Protein AF-A0A1I3UAR6-F1 (afdb_monomer_lite)

Radius of gyration: 15.93 Å; chains: 1; bounding box: 37×17×37 Å

pLDDT: mean 80.16, std 12.71, range [51.94, 94.44]

Organism: NCBI:txid46223

Structure (mmCIF, N/CA/C/O backbone):
data_AF-A0A1I3UAR6-F1
#
_entry.id   AF-A0A1I3UAR6-F1
#
loop_
_atom_site.group_PDB
_atom_site.id
_atom_site.type_symbol
_atom_site.label_atom_id
_atom_site.label_alt_id
_atom_site.label_comp_id
_atom_site.label_asym_id
_atom_site.label_entity_id
_atom_site.label_seq_id
_atom_site.pdbx_PDB_ins_code
_atom_site.Cartn_x
_atom_site.Cartn_y
_atom_site.Cartn_z
_atom_site.occupancy
_atom_site.B_iso_or_equiv
_atom_site.auth_seq_id
_atom_site.auth_comp_id
_atom_site.auth_asym_id
_atom_site.auth_atom_id
_atom_site.pdbx_PDB_model_num
ATOM 1 N N . MET A 1 1 ? -6.701 -9.750 -7.060 1.00 63.81 1 MET A N 1
ATOM 2 C CA . MET A 1 1 ? -7.527 -8.606 -6.647 1.00 63.81 1 MET A CA 1
ATOM 3 C C . MET A 1 1 ? -7.311 -7.527 -7.670 1.00 63.81 1 MET A C 1
ATOM 5 O O . MET A 1 1 ? -6.156 -7.194 -7.933 1.00 63.81 1 MET A O 1
ATOM 9 N N . ILE A 1 2 ? -8.383 -7.088 -8.312 1.00 79.50 2 ILE A N 1
ATOM 10 C CA . ILE A 1 2 ? -8.309 -5.947 -9.226 1.00 79.50 2 ILE A CA 1
ATOM 11 C C . ILE A 1 2 ? -8.300 -4.649 -8.394 1.00 79.50 2 ILE A C 1
ATOM 13 O O . ILE A 1 2 ? -8.847 -4.655 -7.289 1.00 79.50 2 ILE A O 1
ATOM 17 N N . PRO A 1 3 ? -7.634 -3.567 -8.840 1.00 78.19 3 PRO A N 1
ATOM 18 C CA . PRO A 1 3 ? -7.486 -2.340 -8.047 1.00 78.19 3 PRO A CA 1
ATOM 19 C C . PRO A 1 3 ? -8.803 -1.777 -7.494 1.00 78.19 3 PRO A C 1
ATOM 21 O O . PRO A 1 3 ? -8.829 -1.222 -6.400 1.00 78.19 3 PRO A O 1
ATOM 24 N N . GLU A 1 4 ? -9.907 -1.973 -8.211 1.00 86.62 4 GLU A N 1
ATOM 25 C CA . GLU A 1 4 ? -11.245 -1.503 -7.850 1.00 86.62 4 GLU A CA 1
ATOM 26 C C . GLU A 1 4 ? -11.818 -2.214 -6.611 1.00 86.62 4 GLU A C 1
ATOM 28 O O . GLU A 1 4 ? -12.647 -1.649 -5.902 1.00 86.62 4 GLU A O 1
ATOM 33 N N . GLU A 1 5 ? -11.360 -3.432 -6.312 1.00 92.38 5 GLU A N 1
ATOM 34 C CA . GLU A 1 5 ? -11.783 -4.213 -5.138 1.00 92.38 5 GLU A CA 1
ATOM 35 C C . GLU A 1 5 ? -10.983 -3.864 -3.875 1.00 92.38 5 GLU A C 1
ATOM 37 O O . GLU A 1 5 ? -11.385 -4.209 -2.760 1.00 92.38 5 GLU A O 1
ATOM 42 N N . LEU A 1 6 ? -9.839 -3.189 -4.030 1.00 91.56 6 LEU A N 1
ATOM 43 C CA . LEU A 1 6 ? -8.906 -2.923 -2.939 1.00 91.56 6 LEU A CA 1
ATOM 44 C C . LEU A 1 6 ? -9.519 -2.086 -1.799 1.00 91.56 6 LEU A C 1
ATOM 46 O O . LEU A 1 6 ? -9.303 -2.460 -0.643 1.00 91.56 6 LEU A O 1
ATOM 50 N N . PRO A 1 7 ? -10.296 -1.010 -2.054 1.00 93.31 7 PRO A N 1
ATOM 51 C CA . PRO A 1 7 ? -10.926 -0.248 -0.977 1.00 93.31 7 PRO A CA 1
ATOM 52 C C . PRO A 1 7 ? -11.856 -1.107 -0.115 1.00 93.31 7 PRO A C 1
ATOM 54 O O . PRO A 1 7 ? -11.732 -1.094 1.107 1.00 93.31 7 PRO A O 1
ATOM 57 N N . ALA A 1 8 ? -12.723 -1.909 -0.741 1.00 93.81 8 ALA A N 1
ATOM 58 C CA . ALA A 1 8 ? -13.665 -2.773 -0.028 1.00 93.81 8 ALA A CA 1
ATOM 59 C C . ALA A 1 8 ? -12.935 -3.852 0.789 1.00 93.81 8 ALA A C 1
ATOM 61 O O . ALA A 1 8 ? -13.230 -4.059 1.965 1.00 93.81 8 ALA A O 1
ATOM 62 N N . TYR A 1 9 ? -11.913 -4.480 0.201 1.00 93.44 9 TYR A N 1
ATOM 63 C CA . TYR A 1 9 ? -11.078 -5.461 0.893 1.00 93.44 9 TYR A CA 1
ATOM 64 C C . TYR A 1 9 ? -10.387 -4.885 2.143 1.00 93.44 9 TYR A C 1
ATOM 66 O O . TYR A 1 9 ? -10.273 -5.567 3.170 1.00 93.44 9 TYR A O 1
ATOM 74 N N . LEU A 1 10 ? -9.894 -3.645 2.058 1.00 93.12 10 LEU A N 1
ATOM 75 C CA . LEU A 1 10 ? -9.271 -2.944 3.181 1.00 93.12 10 LEU A CA 1
ATOM 76 C C . LEU A 1 10 ? -10.309 -2.559 4.238 1.00 93.12 10 LEU A C 1
ATOM 78 O O . LEU A 1 10 ? -10.068 -2.756 5.431 1.00 93.12 10 LEU A O 1
ATOM 82 N N . GLU A 1 11 ? -11.480 -2.096 3.812 1.00 93.19 11 GLU A N 1
ATOM 83 C CA . GLU A 1 11 ? -12.564 -1.690 4.702 1.00 93.19 11 GLU A CA 1
ATOM 84 C C . GLU A 1 11 ? -13.070 -2.839 5.583 1.00 93.19 11 GLU A C 1
ATOM 86 O O . GLU A 1 11 ? -13.198 -2.665 6.797 1.00 93.19 11 GLU A O 1
ATOM 91 N N . GLU A 1 12 ? -13.231 -4.042 5.025 1.00 94.25 12 GLU A N 1
ATOM 92 C CA . GLU A 1 12 ? -13.559 -5.264 5.781 1.00 94.25 12 GLU A CA 1
ATOM 93 C C . GLU A 1 12 ? -12.555 -5.580 6.903 1.00 94.25 12 GLU A C 1
ATOM 95 O O . GLU A 1 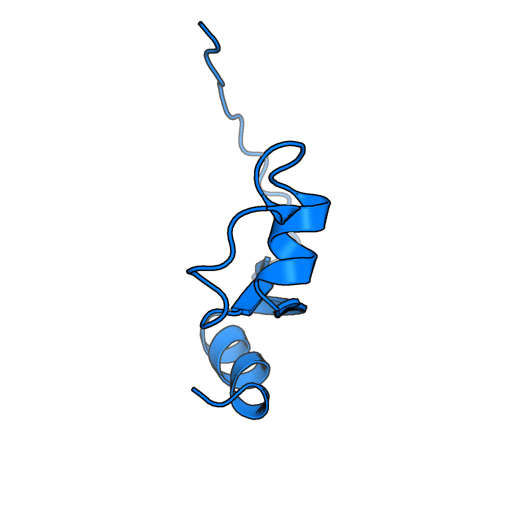12 ? -12.877 -6.276 7.867 1.00 94.25 12 GLU A O 1
ATOM 100 N N . ARG A 1 13 ? -11.323 -5.072 6.791 1.00 92.44 13 ARG A N 1
ATOM 101 C CA . ARG A 1 13 ? -10.228 -5.276 7.753 1.00 92.44 13 ARG A CA 1
ATOM 102 C C . ARG A 1 13 ? -10.033 -4.087 8.688 1.00 92.44 13 ARG A C 1
ATOM 104 O O . ARG A 1 13 ? -9.060 -4.057 9.438 1.00 92.44 13 ARG A O 1
ATOM 111 N N . GLY A 1 14 ? -10.951 -3.120 8.667 1.00 92.44 14 GLY A N 1
ATOM 112 C CA . GLY A 1 14 ? -10.836 -1.898 9.457 1.00 92.44 14 GLY A CA 1
ATOM 113 C C . GLY A 1 14 ? -9.693 -1.004 8.982 1.00 92.44 14 GLY A C 1
ATOM 114 O O . GLY A 1 14 ? -9.093 -0.293 9.785 1.00 92.44 14 GLY A O 1
ATOM 115 N N . LEU A 1 15 ? -9.364 -1.060 7.693 1.00 94.31 15 LEU A N 1
ATOM 116 C CA . LEU A 1 15 ? -8.384 -0.196 7.055 1.00 94.31 15 LEU A CA 1
ATOM 117 C C . LEU A 1 15 ? -9.088 0.741 6.069 1.00 94.31 15 LEU A C 1
ATOM 119 O O . LEU A 1 15 ? -10.142 0.424 5.524 1.00 94.31 15 LEU A O 1
ATOM 123 N N . GLU A 1 16 ? -8.502 1.904 5.840 1.00 93.56 16 GLU A N 1
ATOM 124 C CA . GLU A 1 16 ? -8.947 2.872 4.84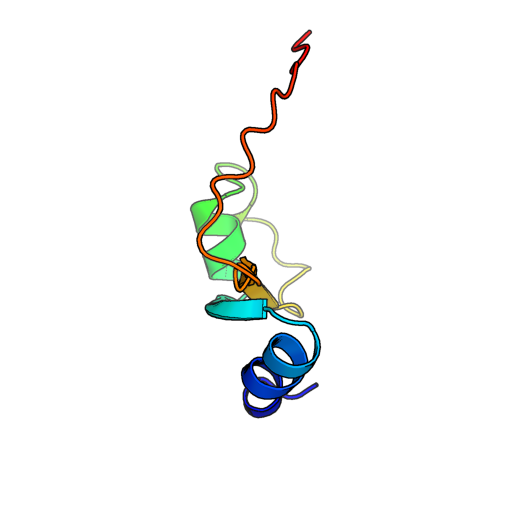2 1.00 93.56 16 GLU A CA 1
ATOM 125 C C . GLU A 1 16 ? -7.822 3.098 3.836 1.00 93.56 16 GLU A C 1
ATOM 127 O O . GLU A 1 16 ? -6.683 3.358 4.229 1.00 93.56 16 GLU A O 1
ATOM 132 N N . LEU A 1 17 ? -8.119 2.958 2.542 1.00 93.75 17 LEU A N 1
ATOM 133 C CA . LEU A 1 17 ? -7.137 3.199 1.490 1.00 93.75 17 LEU A CA 1
ATOM 134 C C . LEU A 1 17 ? -6.833 4.698 1.401 1.00 93.75 17 LEU A C 1
ATOM 136 O O . LEU A 1 17 ? -7.724 5.492 1.123 1.00 93.75 17 LEU A O 1
ATOM 140 N N . VAL A 1 18 ? -5.568 5.068 1.588 1.00 94.44 18 VAL A N 1
ATOM 141 C CA . VAL A 1 18 ? -5.089 6.451 1.446 1.00 94.44 18 VAL A CA 1
ATOM 142 C C . VAL A 1 18 ? -4.484 6.662 0.064 1.00 94.44 18 VAL A C 1
ATOM 144 O O . VAL A 1 18 ? -4.745 7.667 -0.590 1.00 94.44 18 VAL A O 1
ATOM 147 N N . GLU A 1 19 ? -3.665 5.715 -0.391 1.00 93.31 19 GLU A N 1
ATOM 148 C CA . GLU A 1 19 ? -3.000 5.798 -1.687 1.00 93.31 19 GLU A CA 1
ATOM 149 C C . GLU A 1 19 ? -2.769 4.398 -2.257 1.00 93.31 19 GLU A C 1
ATOM 151 O O . GLU A 1 19 ? -2.486 3.463 -1.514 1.00 93.31 19 GLU A O 1
ATOM 156 N N . ASP A 1 20 ? -2.838 4.258 -3.577 1.00 93.56 20 ASP A N 1
ATOM 157 C CA . ASP A 1 20 ? -2.451 3.046 -4.296 1.00 93.56 20 ASP A CA 1
ATOM 158 C C . ASP A 1 20 ? -1.571 3.426 -5.493 1.00 93.56 20 ASP A C 1
ATOM 160 O O . ASP A 1 20 ? -2.018 4.076 -6.444 1.00 93.56 20 ASP A O 1
ATOM 164 N N . VAL A 1 21 ? -0.299 3.034 -5.438 1.00 92.00 21 VAL A N 1
ATOM 165 C CA . VAL A 1 21 ? 0.715 3.380 -6.437 1.00 92.00 21 VAL A CA 1
ATOM 166 C C . VAL A 1 21 ? 1.291 2.140 -7.103 1.00 92.00 21 VAL A C 1
ATOM 168 O O . VAL A 1 21 ? 1.408 1.067 -6.513 1.00 92.00 21 VAL A O 1
ATOM 171 N N . ASN A 1 22 ? 1.721 2.293 -8.354 1.00 89.94 22 ASN A N 1
ATOM 172 C CA . ASN A 1 22 ? 2.490 1.248 -9.018 1.00 89.94 22 ASN A CA 1
ATOM 173 C C . ASN A 1 22 ? 3.901 1.119 -8.405 1.00 89.94 22 ASN A C 1
ATOM 175 O O . ASN A 1 22 ? 4.403 2.009 -7.710 1.00 89.94 22 ASN A O 1
ATOM 179 N N . SER A 1 23 ? 4.562 -0.002 -8.688 1.00 87.88 23 SER A N 1
ATOM 180 C CA . SER A 1 23 ? 5.917 -0.299 -8.215 1.00 87.88 23 SER A CA 1
ATOM 181 C C . SER A 1 23 ? 6.955 0.771 -8.571 1.00 87.88 23 SER A C 1
ATOM 183 O O . SER A 1 23 ? 7.905 0.970 -7.814 1.00 87.88 23 SER A O 1
ATOM 185 N N . PHE A 1 24 ? 6.802 1.453 -9.711 1.00 87.12 24 PHE A N 1
ATOM 186 C CA . PHE A 1 24 ? 7.729 2.493 -10.152 1.00 87.12 24 PHE A CA 1
ATOM 187 C C . PHE A 1 24 ? 7.643 3.731 -9.253 1.00 87.12 24 PHE A C 1
ATOM 189 O O . PHE A 1 24 ? 8.658 4.156 -8.697 1.00 87.12 24 PHE A O 1
ATOM 196 N N . GLU A 1 25 ? 6.436 4.259 -9.043 1.00 88.50 25 GLU A N 1
ATOM 197 C CA . GLU A 1 25 ? 6.198 5.412 -8.170 1.00 88.50 25 GLU A CA 1
ATOM 198 C C . GLU A 1 25 ? 6.582 5.106 -6.718 1.00 88.50 25 GLU A C 1
ATOM 200 O O . GLU A 1 25 ? 7.244 5.917 -6.068 1.00 88.50 25 GLU A O 1
ATOM 205 N N . PHE A 1 26 ? 6.273 3.902 -6.227 1.00 88.81 26 PHE A N 1
ATOM 206 C CA . PHE A 1 26 ? 6.698 3.462 -4.897 1.00 88.81 26 PHE A CA 1
ATOM 207 C C . PHE A 1 26 ? 8.226 3.525 -4.726 1.00 88.81 26 PHE A C 1
ATOM 209 O O . PHE A 1 26 ? 8.739 4.124 -3.779 1.00 88.81 26 PHE A O 1
ATOM 216 N N . ARG A 1 27 ? 8.981 2.951 -5.668 1.00 86.69 27 ARG A N 1
ATOM 217 C CA . ARG A 1 27 ? 10.453 2.909 -5.609 1.00 86.69 27 ARG A CA 1
ATOM 218 C C . ARG A 1 27 ? 11.079 4.285 -5.716 1.00 86.69 27 ARG A C 1
ATOM 220 O O . ARG A 1 27 ? 12.025 4.579 -4.990 1.00 86.69 27 ARG A O 1
ATOM 227 N N . LYS A 1 28 ? 10.533 5.121 -6.598 1.00 85.81 28 LYS A N 1
ATOM 228 C CA . LYS A 1 28 ? 10.956 6.509 -6.771 1.00 85.81 28 LYS A CA 1
ATOM 229 C C . LYS A 1 28 ? 10.806 7.316 -5.483 1.00 85.81 28 LYS A C 1
ATOM 231 O O . LYS A 1 28 ? 11.603 8.217 -5.257 1.00 85.81 28 LYS A O 1
ATOM 236 N N . ARG A 1 29 ? 9.811 7.021 -4.645 1.00 86.62 29 ARG A N 1
ATOM 237 C CA . ARG A 1 29 ? 9.599 7.743 -3.382 1.00 86.62 29 ARG A CA 1
ATOM 238 C C . ARG A 1 29 ? 10.436 7.192 -2.230 1.00 86.62 29 ARG A C 1
ATOM 240 O O . ARG A 1 29 ? 10.995 7.980 -1.476 1.00 86.62 29 ARG A O 1
ATOM 247 N N . TYR A 1 30 ? 10.543 5.869 -2.104 1.00 83.75 30 TYR A N 1
ATOM 248 C CA . TYR A 1 30 ? 11.031 5.246 -0.865 1.00 83.75 30 TYR A CA 1
ATOM 249 C C . TYR A 1 30 ? 12.324 4.438 -0.995 1.00 83.75 30 TYR A C 1
ATOM 251 O O . TYR A 1 30 ? 12.910 4.078 0.019 1.00 83.75 30 TYR A O 1
ATOM 259 N N . MET A 1 31 ? 12.793 4.144 -2.211 1.00 80.56 31 MET A N 1
ATOM 260 C CA . MET A 1 31 ? 13.970 3.290 -2.438 1.00 80.56 31 MET A CA 1
ATOM 261 C C . MET A 1 31 ? 15.123 4.031 -3.126 1.00 80.56 31 MET A C 1
ATOM 263 O O . MET A 1 31 ? 16.004 3.407 -3.719 1.00 80.56 31 MET A O 1
ATOM 267 N N . ASN A 1 32 ? 15.136 5.364 -3.080 1.00 79.56 32 ASN A N 1
ATOM 268 C CA . ASN A 1 32 ? 16.229 6.132 -3.665 1.00 79.56 32 ASN A CA 1
ATOM 269 C C . ASN A 1 32 ? 17.555 5.901 -2.922 1.00 79.56 32 ASN A C 1
ATOM 271 O O . ASN A 1 32 ? 17.557 5.796 -1.696 1.00 79.56 32 ASN A O 1
ATOM 275 N N . PRO A 1 33 ? 18.686 5.872 -3.653 1.00 74.00 33 PRO A N 1
ATOM 276 C CA . PRO A 1 33 ? 18.806 6.102 -5.103 1.00 74.00 33 PRO A CA 1
ATOM 277 C C . PRO A 1 33 ? 18.669 4.836 -5.976 1.00 7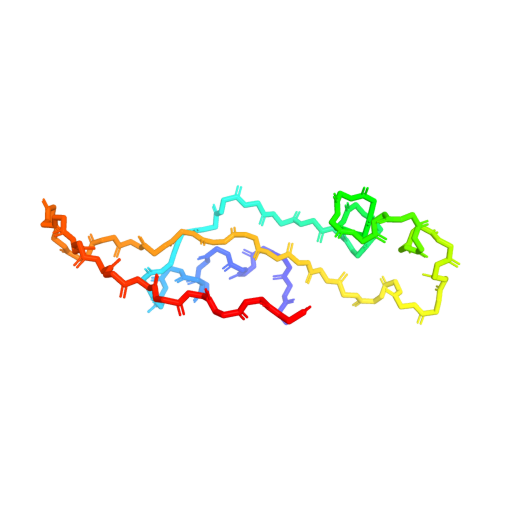4.00 33 PRO A C 1
ATOM 279 O O . PRO A 1 33 ? 18.661 4.932 -7.198 1.00 74.00 33 PRO A O 1
ATOM 282 N N . GLN A 1 34 ? 18.582 3.643 -5.385 1.00 71.50 34 GLN A N 1
ATOM 283 C CA . GLN A 1 34 ? 18.754 2.367 -6.101 1.00 71.50 34 GLN A CA 1
ATOM 284 C C . GLN A 1 34 ? 17.464 1.852 -6.769 1.00 71.50 34 GLN A C 1
ATOM 286 O O . GLN A 1 34 ? 17.511 1.146 -7.775 1.00 71.50 34 GLN A O 1
ATOM 291 N N . GLY A 1 35 ? 16.302 2.230 -6.238 1.00 69.25 35 GLY A N 1
ATOM 292 C CA . GLY A 1 35 ? 14.985 1.749 -6.656 1.00 69.25 35 GLY A CA 1
ATOM 293 C C . GLY A 1 35 ? 14.587 2.042 -8.111 1.00 69.25 35 GLY A C 1
ATOM 294 O O . GLY A 1 35 ? 14.093 1.123 -8.771 1.00 69.25 35 GLY A O 1
ATOM 295 N N . PRO A 1 36 ? 14.788 3.262 -8.652 1.00 66.38 36 PRO A N 1
ATOM 296 C CA . PRO A 1 36 ? 14.350 3.616 -10.009 1.00 66.38 36 PRO A CA 1
ATOM 297 C C . PRO A 1 36 ? 14.966 2.770 -11.135 1.00 66.38 36 PRO A C 1
ATOM 299 O O . PRO A 1 36 ? 14.378 2.653 -12.208 1.00 66.38 36 PRO A O 1
ATOM 302 N N . HIS A 1 37 ? 16.134 2.163 -10.906 1.00 70.88 37 HIS A N 1
ATOM 303 C CA . HIS A 1 37 ? 16.851 1.379 -11.918 1.00 70.88 37 HIS A CA 1
ATOM 304 C C . HIS A 1 37 ? 16.447 -0.104 -11.952 1.00 70.88 37 HIS A C 1
ATOM 306 O O . HIS A 1 37 ? 16.828 -0.830 -12.871 1.00 70.88 37 HIS A O 1
ATOM 312 N N . MET A 1 38 ? 15.654 -0.566 -10.983 1.00 69.44 38 MET A N 1
ATOM 313 C CA . MET A 1 38 ? 15.248 -1.966 -10.873 1.00 69.44 38 MET A CA 1
ATOM 314 C C . MET A 1 38 ? 14.089 -2.279 -11.837 1.00 69.44 38 MET A C 1
ATOM 316 O O . MET A 1 38 ? 12.916 -2.119 -11.493 1.00 69.44 38 MET A O 1
ATOM 320 N N . LYS A 1 39 ? 14.417 -2.742 -13.049 1.00 68.31 39 LYS A N 1
ATOM 321 C CA . LYS A 1 39 ? 13.445 -3.018 -14.127 1.00 68.31 39 LYS A CA 1
ATOM 322 C C . LYS A 1 39 ? 12.638 -4.312 -13.956 1.00 68.31 39 LYS A C 1
ATOM 324 O O . LYS A 1 39 ? 11.525 -4.391 -14.456 1.00 68.31 39 LYS A O 1
ATOM 329 N N . GLU A 1 40 ? 13.149 -5.300 -13.228 1.00 68.19 40 GLU A N 1
ATOM 330 C CA . GLU A 1 40 ? 12.610 -6.676 -13.242 1.00 68.19 40 GLU A CA 1
ATOM 331 C C . GLU A 1 40 ? 11.374 -6.911 -12.352 1.00 68.19 40 GLU A C 1
ATOM 333 O O . GLU A 1 40 ? 10.872 -8.024 -12.247 1.00 68.19 40 GLU A O 1
ATOM 338 N N . TYR A 1 41 ? 10.838 -5.868 -11.718 1.00 65.38 41 TYR A N 1
ATOM 339 C CA . TYR A 1 41 ? 9.794 -6.003 -10.696 1.00 65.38 41 TYR A CA 1
ATOM 340 C C . TYR A 1 41 ? 8.692 -4.952 -10.871 1.00 65.38 41 TYR A C 1
ATOM 342 O O . TYR A 1 41 ? 8.374 -4.196 -9.952 1.00 65.38 41 TYR A O 1
ATOM 350 N N . GLN A 1 42 ? 8.136 -4.868 -12.079 1.00 73.81 42 GLN A N 1
ATOM 351 C CA . GLN A 1 42 ? 7.063 -3.924 -12.422 1.00 73.81 42 GLN A CA 1
ATOM 352 C C . GLN A 1 42 ? 5.644 -4.471 -12.183 1.00 73.81 42 GLN A C 1
ATOM 354 O O . GLN A 1 42 ? 4.659 -3.835 -12.541 1.00 73.81 42 GLN A O 1
ATOM 359 N N . PHE A 1 43 ? 5.530 -5.662 -11.596 1.00 81.75 43 PHE A N 1
ATOM 360 C CA . PHE A 1 43 ? 4.284 -6.429 -11.545 1.00 81.75 43 PHE A CA 1
ATOM 361 C C . PHE A 1 43 ? 3.458 -6.225 -10.264 1.00 81.75 43 PHE A C 1
ATOM 363 O O . PHE A 1 43 ? 2.435 -6.885 -10.101 1.00 81.75 43 PHE A O 1
ATOM 370 N N . TYR A 1 44 ? 3.882 -5.351 -9.344 1.00 86.00 44 TYR A N 1
ATOM 371 C CA . TYR A 1 44 ? 3.181 -5.128 -8.076 1.00 86.00 44 TYR A CA 1
ATOM 372 C C . TYR A 1 44 ? 2.711 -3.682 -7.907 1.00 86.00 44 TYR A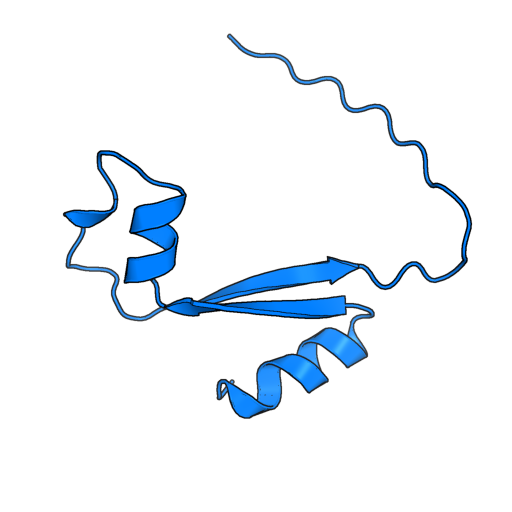 C 1
ATOM 374 O O . TYR A 1 44 ? 3.224 -2.745 -8.525 1.00 86.00 44 TYR A O 1
ATOM 382 N N . ARG A 1 45 ? 1.734 -3.517 -7.018 1.00 89.50 45 ARG A N 1
ATOM 383 C CA . ARG A 1 45 ? 1.253 -2.228 -6.524 1.00 89.50 45 ARG A CA 1
ATOM 384 C C . ARG A 1 45 ? 1.483 -2.153 -5.021 1.00 89.50 45 ARG A C 1
ATOM 386 O O . ARG A 1 45 ? 1.525 -3.186 -4.352 1.00 89.50 45 ARG A O 1
ATOM 393 N N . ALA A 1 46 ? 1.679 -0.947 -4.510 1.00 90.38 46 ALA A N 1
ATOM 394 C CA . ALA A 1 46 ? 1.847 -0.684 -3.092 1.00 90.38 46 ALA A CA 1
ATOM 395 C C . ALA A 1 46 ? 0.729 0.250 -2.633 1.00 90.38 46 ALA A C 1
ATOM 397 O O . ALA A 1 46 ? 0.546 1.326 -3.199 1.00 90.38 46 ALA A O 1
ATOM 398 N N . ALA A 1 47 ? 0.006 -0.174 -1.601 1.00 93.25 47 ALA A N 1
ATOM 399 C CA . ALA A 1 47 ? -1.100 0.576 -1.038 1.00 93.25 47 ALA A CA 1
ATOM 400 C C . ALA A 1 47 ? -0.717 1.131 0.336 1.00 93.25 47 ALA A C 1
ATOM 402 O O . ALA A 1 47 ? -0.289 0.383 1.218 1.00 93.25 47 ALA A O 1
ATOM 403 N N . LEU A 1 48 ? -0.879 2.438 0.516 1.00 92.75 48 LEU A N 1
ATOM 404 C CA . LEU A 1 48 ? -0.851 3.074 1.823 1.00 92.75 48 LEU A CA 1
ATOM 405 C C . LEU A 1 48 ? -2.262 3.014 2.400 1.00 92.75 48 LEU A C 1
ATOM 407 O O . LEU A 1 48 ? -3.202 3.529 1.796 1.00 92.75 48 LEU A O 1
ATOM 411 N N . ALA A 1 49 ? -2.404 2.405 3.573 1.00 93.94 49 ALA A N 1
ATOM 412 C CA . ALA A 1 49 ? -3.679 2.316 4.266 1.00 93.94 49 ALA A CA 1
ATOM 413 C C . ALA A 1 49 ? -3.561 2.855 5.691 1.00 93.94 49 ALA A C 1
ATOM 415 O O . ALA A 1 49 ? -2.552 2.652 6.370 1.00 93.94 49 ALA A O 1
ATOM 416 N N . GLN A 1 50 ? -4.611 3.527 6.144 1.00 92.62 50 GLN A N 1
ATOM 417 C CA . GLN A 1 50 ? -4.755 3.984 7.515 1.00 92.62 50 GLN A CA 1
ATOM 418 C C . GLN A 1 50 ? -5.565 2.964 8.312 1.00 92.62 50 GLN A C 1
ATOM 420 O O . GLN A 1 50 ? -6.540 2.404 7.818 1.00 92.62 50 GLN A O 1
ATOM 425 N N . VAL A 1 51 ? -5.179 2.722 9.565 1.00 91.50 51 VAL A N 1
ATOM 426 C CA . VAL A 1 51 ? -6.001 1.925 10.482 1.00 91.50 51 VAL A CA 1
ATOM 427 C C . VAL A 1 51 ? -7.186 2.775 10.921 1.00 91.50 51 VAL A C 1
ATOM 429 O O . VAL A 1 51 ? -6.984 3.826 11.534 1.00 91.50 51 VAL A O 1
ATOM 432 N N . LYS A 1 52 ? -8.413 2.320 10.646 1.00 84.44 52 LYS A N 1
ATOM 433 C CA . LYS A 1 52 ? -9.618 2.946 11.194 1.00 84.44 52 LYS A CA 1
ATOM 434 C C . LYS A 1 52 ? -9.558 2.772 12.708 1.00 84.44 52 LYS A C 1
ATOM 436 O O . LYS A 1 52 ? -9.680 1.659 13.223 1.00 84.44 52 LYS A O 1
ATOM 441 N N . SER A 1 53 ? -9.297 3.862 13.431 1.00 72.75 53 SER A N 1
ATOM 442 C CA . SER A 1 53 ? -9.292 3.827 14.892 1.00 72.75 53 SER A CA 1
ATOM 443 C C . SER A 1 53 ? -10.678 3.402 15.348 1.00 72.75 53 SER A C 1
ATOM 445 O O . SER A 1 53 ? -11.656 4.098 15.083 1.00 72.75 53 SER A O 1
ATOM 447 N N . ARG A 1 54 ? -10.777 2.236 15.994 1.00 64.06 54 ARG A N 1
ATOM 448 C CA . ARG A 1 54 ? -12.078 1.691 16.399 1.00 64.06 54 ARG A CA 1
ATOM 449 C C . ARG A 1 54 ? -12.773 2.577 17.431 1.00 64.06 54 ARG A C 1
ATOM 451 O O . ARG A 1 54 ? -13.990 2.561 17.509 1.00 64.06 54 ARG A O 1
ATOM 458 N N . GLU A 1 55 ? -12.010 3.394 18.149 1.00 59.66 55 GLU A N 1
ATOM 459 C CA . GLU A 1 55 ? -12.488 4.409 19.077 1.00 59.66 55 GLU A CA 1
ATOM 460 C C . GLU A 1 55 ? -11.495 5.574 19.077 1.00 59.66 55 GLU A C 1
ATOM 462 O O . GLU A 1 55 ? -10.302 5.388 18.839 1.00 59.66 55 GLU A O 1
ATOM 467 N N . ASN A 1 56 ? -11.970 6.784 19.347 1.00 55.31 56 ASN A N 1
ATOM 468 C CA . ASN A 1 56 ? -11.200 8.031 19.384 1.00 55.31 56 ASN A CA 1
ATOM 469 C C . ASN A 1 56 ? -10.203 8.104 20.574 1.00 55.31 56 ASN A C 1
ATOM 471 O O . ASN A 1 56 ? -9.960 9.173 21.129 1.00 55.31 56 ASN A O 1
ATOM 475 N N . GLN A 1 57 ? -9.669 6.963 21.026 1.00 54.12 57 GLN A N 1
ATOM 476 C CA . GLN A 1 57 ? -8.668 6.872 22.081 1.00 54.12 57 GLN A CA 1
ATOM 477 C C . GLN A 1 57 ? -7.269 6.834 21.469 1.00 54.12 57 GLN A C 1
ATOM 479 O O . GLN A 1 57 ? -6.908 5.916 20.732 1.00 54.12 57 GLN A O 1
ATOM 484 N N . LEU A 1 58 ? -6.458 7.831 21.822 1.00 57.41 58 LEU A N 1
ATOM 485 C CA . LEU A 1 58 ? -5.032 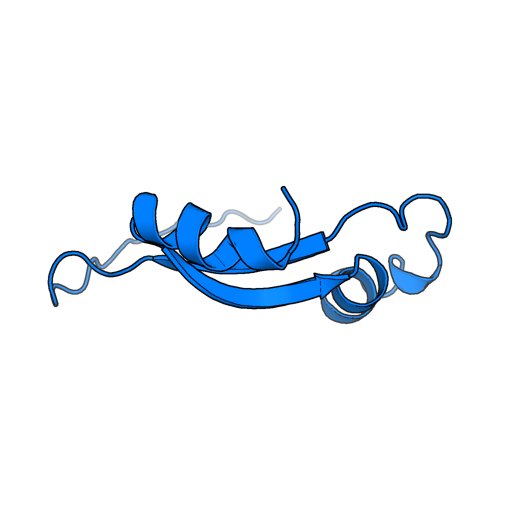7.875 21.516 1.00 57.41 58 LEU A CA 1
ATOM 486 C C . LEU A 1 58 ? -4.338 6.633 22.096 1.00 57.41 58 LEU A C 1
ATOM 488 O O . LEU A 1 58 ? -4.070 6.561 23.294 1.00 57.41 58 LEU A O 1
ATOM 492 N N . GLN A 1 59 ? -4.004 5.660 21.248 1.00 61.25 59 GLN A N 1
ATOM 493 C CA . GLN A 1 59 ? -3.102 4.580 21.638 1.00 61.25 59 GLN A CA 1
ATOM 494 C C . GLN A 1 59 ? -1.664 5.096 21.580 1.00 61.25 59 GLN A C 1
ATOM 496 O O . GLN A 1 59 ? -0.993 4.999 20.553 1.00 61.25 59 GLN A O 1
ATOM 501 N N . ILE A 1 60 ? -1.184 5.660 22.690 1.00 69.94 60 ILE A N 1
ATOM 502 C CA . ILE A 1 60 ? 0.224 6.038 22.832 1.00 69.94 60 ILE A CA 1
ATOM 503 C C . ILE A 1 60 ? 1.045 4.749 22.918 1.00 69.94 60 ILE A C 1
ATOM 505 O O . ILE A 1 60 ? 0.992 4.025 23.912 1.00 69.94 60 ILE A O 1
ATOM 509 N N . ARG A 1 61 ? 1.803 4.447 21.860 1.00 69.50 61 ARG A N 1
ATOM 510 C CA . ARG A 1 61 ? 2.739 3.318 21.817 1.00 69.50 61 ARG A CA 1
ATOM 511 C C . ARG A 1 61 ? 4.166 3.850 21.806 1.00 69.50 61 ARG A C 1
ATOM 513 O O . ARG A 1 61 ? 4.549 4.586 20.902 1.00 69.50 61 ARG A O 1
ATOM 520 N N . PHE A 1 62 ? 4.956 3.463 22.803 1.00 73.81 62 PHE A N 1
ATOM 521 C CA . PHE A 1 62 ? 6.388 3.744 22.827 1.00 73.81 62 PHE A CA 1
ATOM 522 C C . PHE A 1 62 ? 7.122 2.653 22.050 1.00 73.81 62 PHE A C 1
ATOM 524 O O . PHE A 1 62 ? 7.107 1.489 22.447 1.00 73.81 62 PHE A O 1
ATOM 531 N N . PHE A 1 63 ? 7.782 3.031 20.959 1.00 73.31 63 PHE A N 1
ATOM 532 C CA . PHE A 1 63 ? 8.667 2.141 20.214 1.00 73.31 63 PHE A CA 1
ATOM 533 C C . PHE A 1 63 ? 10.117 2.517 20.519 1.00 73.31 63 PHE A C 1
ATOM 535 O O . PHE A 1 63 ? 10.506 3.675 20.377 1.00 73.31 63 PHE A O 1
ATOM 542 N N . ARG A 1 64 ? 10.924 1.544 20.952 1.00 6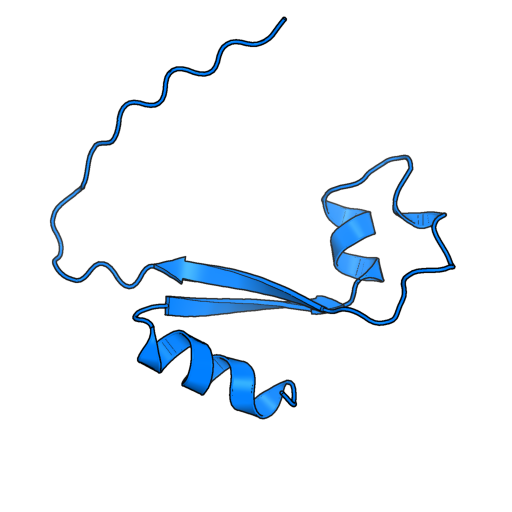5.50 64 ARG A N 1
ATOM 543 C CA . ARG A 1 64 ? 12.381 1.700 21.037 1.00 65.50 64 ARG A CA 1
ATOM 544 C C . ARG A 1 64 ? 12.976 1.193 19.729 1.00 65.50 64 ARG A C 1
ATOM 546 O O . ARG A 1 64 ? 12.856 0.007 19.439 1.00 65.50 64 ARG A O 1
ATOM 553 N N . SER A 1 65 ? 13.587 2.083 18.952 1.00 59.94 65 SER A N 1
ATOM 554 C CA . SER A 1 65 ? 14.389 1.700 17.789 1.00 59.94 65 SER A CA 1
ATOM 555 C C . SER A 1 65 ? 15.857 1.704 18.188 1.00 59.94 65 SER A C 1
ATOM 557 O O . SER A 1 65 ? 16.358 2.714 18.682 1.00 59.94 65 SER A O 1
ATOM 559 N N . PHE A 1 66 ? 16.531 0.576 17.994 1.00 63.62 66 PHE A N 1
ATOM 560 C CA . PHE A 1 66 ? 17.981 0.485 18.098 1.00 63.62 66 PHE A CA 1
ATOM 561 C C . PHE A 1 66 ? 18.539 0.572 16.679 1.00 63.62 66 PHE A C 1
ATOM 563 O O . PHE A 1 66 ? 18.193 -0.251 15.835 1.00 63.62 66 PHE A O 1
ATOM 570 N N . PHE A 1 67 ? 19.364 1.580 16.415 1.00 67.19 67 PHE A N 1
ATOM 571 C CA . PHE A 1 67 ? 20.142 1.675 15.183 1.00 67.19 67 PHE A CA 1
ATOM 572 C C . PHE A 1 67 ? 21.596 1.338 15.529 1.00 67.19 67 PHE A C 1
ATOM 574 O O . PHE A 1 67 ? 22.102 1.834 16.538 1.00 67.19 67 PHE A O 1
ATOM 581 N N . GLN A 1 68 ? 22.216 0.463 14.735 1.00 51.94 68 GLN A N 1
ATOM 582 C CA . GLN A 1 68 ? 23.641 0.125 14.799 1.00 51.94 68 GLN A CA 1
ATOM 583 C C . GLN A 1 68 ? 24.386 0.838 13.673 1.00 51.94 68 GLN A C 1
ATOM 585 O O . GLN A 1 68 ? 23.790 0.954 12.577 1.00 51.94 68 GLN A O 1
#

Secondary structure (DSSP, 8-state):
--GGGHHHHHHTTTEEEEEEEEHHHHHHHHSTTTGGG-TT--S-EEEEEEE--SSS------------

Foldseek 3Di:
DPPVCVQVVQVVVQKGWPDKAWQQVVCVVPVPPPRNPPPPPRPDIDTDIDRNPPDPDPPDDDDDDDDD

Sequence (68 aa):
MIPEELPAYLEERGLELVEDVNSFEFRKRYMNPQGPHMKEYQFYRAALAQVKSRENQLQIRFFRSFFQ